Protein AF-A0A1Z4JC33-F1 (afdb_monomer)

Secondary structure (DSSP, 8-state):
-----HHHHHHHHHHHHHHHHHHHHHHHHHHHSPP-----SS---S--PPP------

Organism: NCBI:txid1973484

Solvent-accessible surface area (backbone atoms only — not comparable to full-atom values): 3998 Å² total; per-residue (Å²): 142,84,84,91,59,74,68,58,62,63,47,56,66,66,60,52,56,61,60,53,49,61,7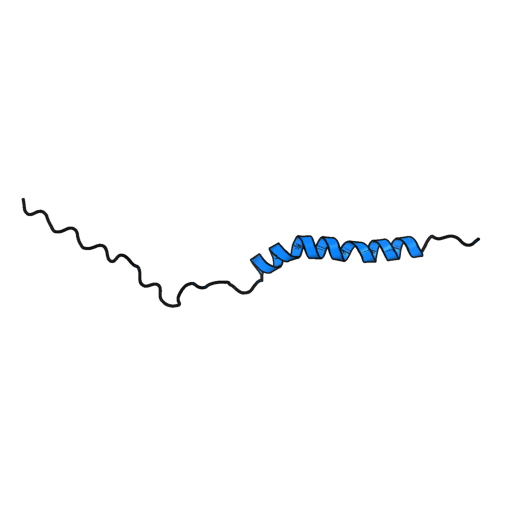0,44,46,63,57,48,48,68,74,71,38,81,80,88,67,82,66,59,99,66,79,75,74,92,67,79,72,76,77,78,76,79,80,84,126

Structure (mmCIF, N/CA/C/O backbone):
data_AF-A0A1Z4JC33-F1
#
_entry.id   AF-A0A1Z4JC33-F1
#
loop_
_atom_site.group_PDB
_atom_site.id
_atom_site.type_symbol
_atom_site.label_atom_id
_atom_site.label_alt_id
_atom_site.label_comp_id
_atom_site.label_asym_id
_atom_site.label_entity_id
_atom_site.label_seq_id
_atom_site.pdbx_PDB_ins_code
_atom_site.Cartn_x
_atom_site.Cartn_y
_atom_site.Cartn_z
_atom_site.occup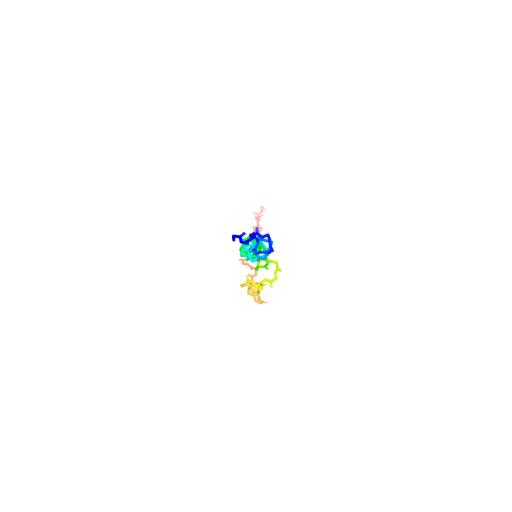ancy
_atom_site.B_iso_or_equiv
_atom_site.auth_seq_id
_atom_site.auth_comp_id
_atom_site.auth_asym_id
_atom_site.auth_atom_id
_atom_site.pdbx_PDB_model_num
ATOM 1 N N . MET A 1 1 ? 28.329 -21.227 -35.705 1.00 47.56 1 MET A N 1
ATOM 2 C CA . MET A 1 1 ? 28.276 -20.352 -34.517 1.00 47.56 1 MET A CA 1
ATOM 3 C C . MET A 1 1 ? 27.265 -19.256 -34.823 1.00 47.56 1 MET A C 1
ATOM 5 O O . MET A 1 1 ? 27.626 -18.293 -35.481 1.00 47.56 1 MET A O 1
ATOM 9 N N . SER A 1 2 ? 25.986 -19.476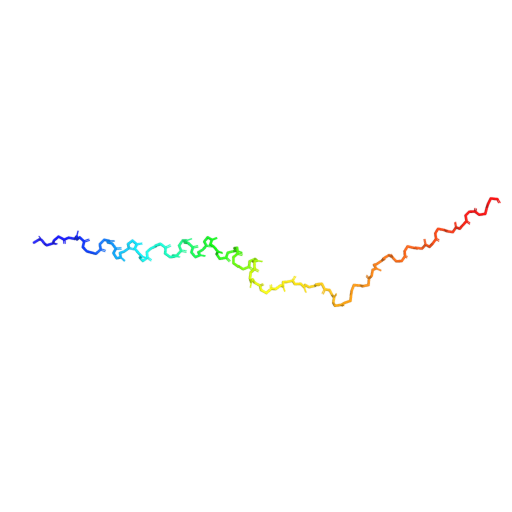 -34.497 1.00 45.66 2 SER A N 1
ATOM 10 C CA . SER A 1 2 ? 24.897 -18.547 -34.847 1.00 45.66 2 SER A CA 1
ATOM 11 C C . SER A 1 2 ? 24.463 -17.745 -33.631 1.00 45.66 2 SER A C 1
ATOM 13 O O . SER A 1 2 ? 24.336 -18.264 -32.525 1.00 45.66 2 SER A O 1
ATOM 15 N N . THR A 1 3 ? 24.307 -16.456 -33.878 1.00 53.84 3 THR A N 1
ATOM 16 C CA . THR A 1 3 ? 24.314 -15.348 -32.936 1.00 53.84 3 THR A CA 1
ATOM 17 C C . THR A 1 3 ? 23.012 -15.206 -32.152 1.00 53.84 3 THR A C 1
ATOM 19 O O . THR A 1 3 ? 21.917 -15.148 -32.706 1.00 53.84 3 THR A O 1
ATOM 22 N N . THR A 1 4 ? 23.169 -15.102 -30.835 1.00 61.34 4 THR A N 1
ATOM 23 C CA . THR A 1 4 ? 22.168 -14.732 -29.831 1.00 61.34 4 THR A CA 1
ATOM 24 C C . THR A 1 4 ? 21.781 -13.261 -29.991 1.00 61.34 4 THR A C 1
ATOM 26 O O . THR A 1 4 ? 22.494 -12.391 -29.501 1.00 61.34 4 THR A O 1
ATOM 29 N N . HIS A 1 5 ? 20.669 -12.955 -30.659 1.00 59.09 5 HIS A N 1
ATOM 30 C CA . HIS A 1 5 ? 20.150 -11.579 -30.703 1.00 59.09 5 HIS A CA 1
ATOM 31 C C . HIS A 1 5 ? 18.670 -11.520 -30.305 1.00 59.09 5 HIS A C 1
ATOM 33 O O . HIS A 1 5 ? 18.313 -10.820 -29.360 1.00 59.09 5 HIS A O 1
ATOM 39 N N . ASP A 1 6 ? 17.836 -12.395 -30.871 1.00 61.31 6 ASP A N 1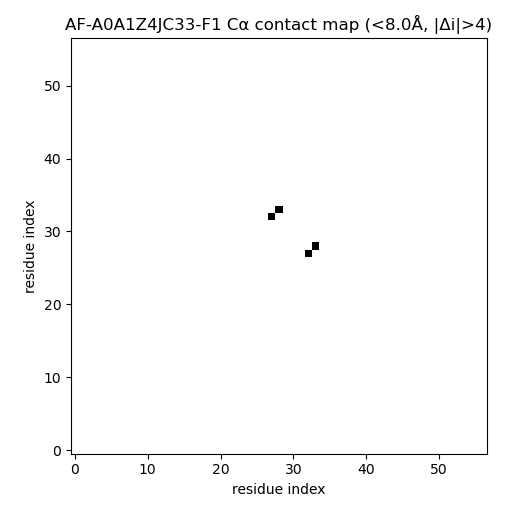
ATOM 40 C CA . ASP A 1 6 ? 16.385 -12.344 -30.636 1.00 61.31 6 ASP A CA 1
ATOM 41 C C . ASP A 1 6 ? 15.969 -12.874 -29.259 1.00 61.31 6 ASP A C 1
ATOM 43 O O . ASP A 1 6 ? 15.006 -12.404 -28.660 1.00 61.31 6 ASP A O 1
ATOM 47 N N . ARG A 1 7 ? 16.724 -13.822 -28.690 1.00 61.66 7 ARG A N 1
ATOM 48 C CA . ARG A 1 7 ? 16.409 -14.402 -27.373 1.00 61.66 7 ARG A CA 1
ATOM 49 C C . ARG A 1 7 ? 16.625 -13.443 -26.201 1.00 61.66 7 ARG A C 1
ATOM 51 O O . ARG A 1 7 ? 16.075 -13.712 -25.144 1.00 61.66 7 ARG A O 1
ATOM 58 N N . SER A 1 8 ? 17.388 -12.361 -26.359 1.00 64.38 8 SER A N 1
ATOM 59 C CA . SER A 1 8 ? 17.687 -11.421 -25.264 1.00 64.38 8 SER A CA 1
ATOM 60 C C . SER A 1 8 ? 16.465 -10.569 -24.891 1.00 64.38 8 SER A C 1
ATOM 62 O O . SER A 1 8 ? 16.069 -10.503 -23.728 1.00 64.38 8 SER A O 1
ATOM 64 N N . LEU A 1 9 ? 15.788 -10.009 -25.899 1.00 67.62 9 LEU A N 1
ATOM 65 C CA . LEU A 1 9 ? 14.632 -9.122 -25.719 1.00 67.62 9 LEU A CA 1
ATOM 66 C C . LEU A 1 9 ? 13.436 -9.843 -25.079 1.00 67.62 9 LEU A C 1
ATOM 68 O O . LEU A 1 9 ? 12.775 -9.303 -24.193 1.00 67.62 9 LEU A O 1
ATOM 72 N N . TRP A 1 10 ? 13.210 -11.104 -25.458 1.00 67.50 10 TRP A N 1
ATOM 73 C CA . TRP A 1 10 ? 12.132 -11.924 -24.900 1.00 67.50 10 TRP A CA 1
ATOM 74 C C . TRP A 1 10 ? 12.346 -12.335 -23.440 1.00 67.50 10 TRP A C 1
ATOM 76 O O . TRP A 1 10 ? 11.375 -12.698 -22.781 1.00 67.50 10 TRP A O 1
ATOM 86 N N . GLN A 1 11 ? 13.577 -12.301 -22.921 1.00 65.62 11 GLN A N 1
ATOM 87 C CA . GLN A 1 11 ? 13.838 -12.605 -21.508 1.00 65.62 11 GLN A CA 1
ATOM 88 C C . GLN A 1 11 ? 13.651 -11.373 -20.626 1.00 65.62 11 GLN A C 1
ATOM 90 O O . GLN A 1 11 ? 13.059 -11.479 -19.555 1.00 65.62 11 GLN A O 1
ATOM 95 N N . THR A 1 12 ? 14.054 -10.197 -21.107 1.00 65.75 12 THR A N 1
ATOM 96 C CA . THR A 1 12 ? 13.834 -8.922 -20.412 1.00 65.75 12 THR A CA 1
ATOM 97 C C . THR A 1 12 ? 12.345 -8.630 -20.219 1.00 65.75 12 THR A C 1
ATOM 99 O O . THR A 1 12 ? 11.927 -8.225 -19.140 1.00 65.75 12 THR A O 1
ATOM 102 N N . VAL A 1 13 ? 11.508 -8.923 -21.222 1.00 66.81 13 VAL A N 1
ATOM 103 C CA . VAL A 1 13 ? 10.044 -8.782 -21.099 1.00 66.81 13 VAL A CA 1
ATOM 104 C C . VAL A 1 13 ? 9.449 -9.757 -20.072 1.00 66.81 13 VAL A C 1
ATOM 106 O O . VAL A 1 13 ? 8.464 -9.431 -19.416 1.00 66.81 13 VAL A O 1
ATOM 109 N N . LYS A 1 14 ? 10.048 -10.939 -19.879 1.00 66.19 14 LYS A N 1
ATOM 110 C CA . LYS A 1 14 ? 9.556 -11.945 -18.922 1.00 66.19 14 LYS A CA 1
ATOM 111 C C . LYS A 1 14 ? 9.957 -11.673 -17.471 1.00 66.19 14 LYS A C 1
ATOM 113 O O . LYS A 1 14 ? 9.270 -12.161 -16.579 1.00 66.19 14 LYS A O 1
ATOM 118 N N . SER A 1 15 ? 11.026 -10.916 -17.212 1.00 62.41 15 SER A N 1
ATOM 119 C CA . SER A 1 15 ? 11.533 -10.670 -15.849 1.00 62.41 15 SER A CA 1
ATOM 120 C C . SER A 1 15 ? 10.987 -9.400 -15.183 1.00 62.41 15 SER A C 1
ATOM 122 O O . SER A 1 15 ? 10.918 -9.334 -13.958 1.00 62.41 15 SER A O 1
ATOM 124 N N . ILE A 1 16 ? 10.532 -8.417 -15.965 1.00 68.69 16 ILE A N 1
ATOM 125 C CA . ILE A 1 16 ? 9.902 -7.184 -15.464 1.00 68.69 16 ILE A CA 1
ATOM 126 C C . ILE A 1 16 ? 8.593 -7.400 -14.666 1.00 68.69 16 ILE A C 1
ATOM 128 O O . ILE A 1 16 ? 8.422 -6.721 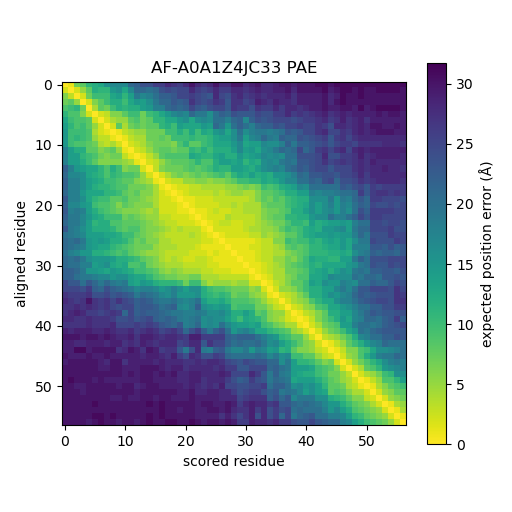-13.649 1.00 68.69 16 ILE A O 1
ATOM 132 N N . PRO A 1 17 ? 7.662 -8.310 -15.031 1.00 76.94 17 PRO A N 1
ATOM 133 C CA . PRO A 1 17 ? 6.343 -8.343 -14.399 1.00 76.94 17 PRO A CA 1
ATOM 134 C C . PRO A 1 17 ? 6.384 -8.710 -12.914 1.00 76.94 17 PRO A C 1
ATOM 136 O O . PRO A 1 17 ? 5.600 -8.173 -12.140 1.00 76.94 17 PRO A O 1
ATOM 139 N N . HIS A 1 18 ? 7.310 -9.569 -12.480 1.00 78.88 18 HIS A N 1
ATOM 140 C CA . HIS A 1 18 ? 7.325 -10.034 -11.092 1.00 78.88 18 HIS A CA 1
ATOM 141 C C . HIS A 1 18 ? 7.624 -8.905 -10.095 1.00 78.88 18 HIS A C 1
ATOM 143 O O . HIS A 1 18 ? 6.897 -8.731 -9.120 1.00 78.88 18 HIS A O 1
ATOM 149 N N . ASN A 1 19 ? 8.642 -8.089 -10.376 1.00 77.69 19 ASN A N 1
ATOM 150 C CA . ASN A 1 19 ? 9.070 -7.021 -9.468 1.00 77.69 19 ASN A CA 1
ATOM 151 C C . ASN A 1 19 ? 8.053 -5.873 -9.406 1.00 77.69 19 ASN A C 1
ATOM 153 O O . ASN A 1 19 ? 7.804 -5.319 -8.338 1.00 77.69 19 ASN A O 1
ATOM 157 N N . VAL A 1 20 ? 7.425 -5.542 -10.539 1.00 85.25 20 VAL A N 1
ATOM 158 C CA . VAL A 1 20 ? 6.400 -4.489 -10.610 1.00 85.25 20 VAL A CA 1
ATOM 159 C C . VAL A 1 20 ? 5.125 -4.915 -9.882 1.00 85.25 20 VAL A C 1
ATOM 161 O O . VAL A 1 20 ? 4.569 -4.137 -9.107 1.00 85.25 20 VAL A O 1
ATOM 164 N N . ILE A 1 21 ? 4.680 -6.160 -10.086 1.00 85.62 21 ILE A N 1
ATOM 165 C CA . ILE A 1 21 ? 3.490 -6.701 -9.417 1.00 85.62 21 ILE A CA 1
ATOM 166 C C . ILE A 1 21 ? 3.710 -6.757 -7.903 1.00 85.62 21 ILE A C 1
ATOM 168 O O . ILE A 1 21 ? 2.834 -6.328 -7.155 1.00 85.62 21 ILE A O 1
ATOM 172 N N . GLN A 1 22 ? 4.878 -7.214 -7.439 1.00 84.12 22 GLN A N 1
ATOM 173 C CA . GLN A 1 22 ? 5.196 -7.212 -6.008 1.00 84.12 22 GLN A CA 1
ATOM 174 C C . GLN A 1 22 ? 5.164 -5.801 -5.414 1.00 84.12 22 GLN A C 1
ATOM 176 O O . GLN A 1 22 ? 4.492 -5.590 -4.406 1.00 84.12 22 GLN A O 1
ATOM 181 N N . PHE A 1 23 ? 5.816 -4.828 -6.059 1.00 84.31 23 PHE A N 1
ATOM 182 C CA . PHE A 1 23 ? 5.850 -3.441 -5.590 1.00 84.31 23 PHE A CA 1
ATOM 183 C C . PHE A 1 23 ? 4.453 -2.805 -5.509 1.00 84.31 23 PHE A C 1
ATOM 185 O O . PHE A 1 23 ? 4.158 -2.078 -4.562 1.00 84.31 23 PHE A O 1
ATOM 192 N N . MET A 1 24 ? 3.570 -3.099 -6.469 1.00 87.69 24 MET A N 1
ATOM 193 C CA . MET A 1 24 ? 2.233 -2.498 -6.520 1.00 87.69 24 MET A CA 1
ATOM 194 C C . MET A 1 24 ? 1.164 -3.256 -5.736 1.00 87.69 24 MET A C 1
ATOM 196 O O . MET A 1 24 ? 0.148 -2.660 -5.378 1.00 87.69 24 MET A O 1
ATOM 200 N N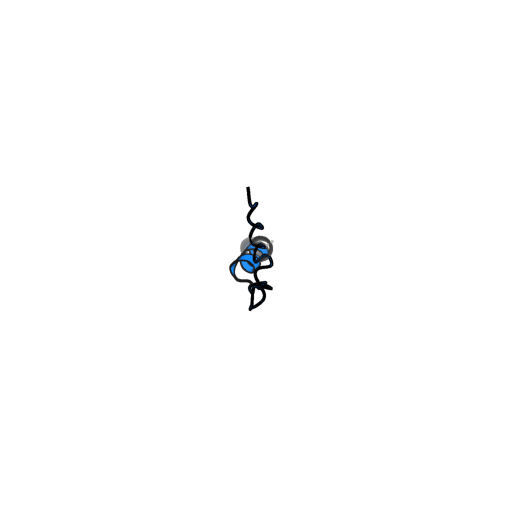 . SER A 1 25 ? 1.395 -4.531 -5.418 1.00 85.00 25 SER A N 1
ATOM 201 C CA . SER A 1 25 ? 0.426 -5.392 -4.732 1.00 85.00 25 SER A CA 1
ATOM 202 C C . SER A 1 25 ? -0.116 -4.779 -3.435 1.00 85.00 25 SER A C 1
ATOM 204 O O . SER A 1 25 ? -1.328 -4.726 -3.248 1.00 85.00 25 SER A O 1
ATOM 206 N N . GLY A 1 26 ? 0.752 -4.229 -2.579 1.00 83.50 26 GLY A N 1
ATOM 207 C CA . GLY A 1 26 ? 0.341 -3.635 -1.304 1.00 83.50 26 GLY A CA 1
ATOM 208 C C . GLY A 1 26 ? -0.525 -2.382 -1.461 1.00 83.50 26 GLY A C 1
ATOM 209 O O . GLY A 1 26 ? -1.501 -2.206 -0.735 1.00 83.50 26 GLY A O 1
ATOM 210 N N . ALA A 1 27 ? -0.214 -1.526 -2.438 1.00 85.56 27 ALA A N 1
ATOM 211 C CA . ALA A 1 27 ? -1.010 -0.332 -2.720 1.00 85.56 27 ALA A CA 1
ATOM 212 C C . ALA A 1 27 ? -2.378 -0.690 -3.321 1.00 85.56 27 ALA A C 1
ATOM 214 O O . ALA A 1 27 ? -3.389 -0.107 -2.938 1.00 85.56 27 ALA A O 1
ATOM 215 N N . ILE A 1 28 ? -2.418 -1.682 -4.217 1.00 88.75 28 ILE A N 1
ATOM 216 C CA . ILE A 1 28 ? -3.660 -2.189 -4.812 1.00 88.75 28 ILE A CA 1
ATOM 217 C C . ILE A 1 28 ? -4.567 -2.772 -3.727 1.00 88.75 28 ILE A C 1
ATOM 219 O O . ILE A 1 28 ? -5.735 -2.405 -3.663 1.00 88.75 28 ILE A O 1
ATOM 223 N N . VAL A 1 29 ? -4.030 -3.615 -2.841 1.00 87.38 29 VAL A N 1
ATOM 224 C CA . VAL A 1 29 ? -4.788 -4.182 -1.713 1.00 87.38 29 VAL A CA 1
ATOM 225 C C . VAL A 1 29 ? -5.271 -3.087 -0.762 1.00 87.38 29 VAL A C 1
ATOM 227 O O . VAL A 1 29 ? -6.363 -3.184 -0.228 1.00 87.38 29 VAL A O 1
ATOM 230 N N . ARG A 1 30 ? -4.517 -2.002 -0.574 1.00 82.31 30 ARG A N 1
ATOM 231 C CA . ARG A 1 30 ? -4.955 -0.894 0.283 1.00 82.31 30 ARG A CA 1
ATOM 232 C C . ARG A 1 30 ? -6.078 -0.044 -0.324 1.00 82.31 30 ARG A C 1
ATOM 234 O O . ARG A 1 30 ? -6.923 0.437 0.418 1.00 82.31 30 ARG A O 1
ATOM 241 N N . ILE A 1 31 ? -6.051 0.205 -1.635 1.00 87.19 31 ILE A N 1
ATOM 242 C CA . ILE A 1 31 ? -7.016 1.091 -2.318 1.00 87.19 31 ILE A CA 1
ATOM 243 C C . ILE A 1 31 ? -8.274 0.329 -2.740 1.00 87.19 31 ILE A C 1
ATOM 245 O O . ILE A 1 31 ? -9.377 0.858 -2.653 1.00 87.19 31 ILE A O 1
ATOM 249 N N . PHE A 1 32 ? -8.095 -0.897 -3.227 1.00 88.44 32 PHE A N 1
ATOM 250 C CA . PHE A 1 32 ? -9.150 -1.718 -3.822 1.00 88.44 32 PHE A CA 1
ATOM 251 C C . PHE A 1 32 ? -9.419 -3.008 -3.047 1.00 88.44 32 PHE A C 1
ATOM 253 O O . PHE A 1 32 ? -10.271 -3.794 -3.461 1.00 88.44 32 PHE A O 1
ATOM 260 N N . GLY A 1 33 ? -8.682 -3.272 -1.965 1.00 81.50 33 GLY A N 1
ATOM 261 C CA . GLY A 1 33 ? -9.000 -4.386 -1.083 1.00 81.50 33 GLY A CA 1
ATOM 262 C C . GLY A 1 33 ? -10.358 -4.188 -0.434 1.00 81.50 33 GLY A C 1
ATOM 263 O O . GLY A 1 33 ? -10.884 -3.077 -0.346 1.00 81.50 33 GLY A O 1
ATOM 264 N N . THR A 1 34 ? -10.932 -5.301 0.007 1.00 78.56 34 THR A N 1
ATOM 265 C CA . THR A 1 34 ? -12.144 -5.277 0.818 1.00 78.56 34 THR A CA 1
ATOM 266 C C . THR A 1 34 ? -11.916 -4.357 2.006 1.00 78.56 34 THR A C 1
ATOM 268 O O . THR A 1 34 ? -10.885 -4.468 2.671 1.00 78.56 34 THR A O 1
ATOM 271 N N . SER A 1 35 ? -12.859 -3.449 2.249 1.00 71.44 35 SER A N 1
ATOM 272 C CA . SER A 1 35 ? -12.806 -2.586 3.420 1.00 71.44 35 SER A CA 1
ATOM 273 C C . SER A 1 35 ? -12.756 -3.477 4.658 1.00 71.44 35 SER A C 1
ATOM 275 O O . SER A 1 35 ? -13.700 -4.229 4.895 1.00 71.44 35 SER A O 1
ATOM 277 N N . ASP A 1 36 ? -11.666 -3.410 5.424 1.00 67.44 36 ASP A N 1
ATOM 278 C CA . ASP A 1 36 ? -11.600 -3.959 6.785 1.00 67.44 36 ASP A CA 1
ATOM 279 C C . ASP A 1 36 ? -12.308 -2.974 7.725 1.00 67.44 36 ASP A C 1
ATOM 281 O O . ASP A 1 36 ? -11.735 -2.407 8.654 1.00 67.44 36 ASP A O 1
ATOM 285 N N . ASP A 1 37 ? -13.544 -2.641 7.349 1.00 64.62 37 ASP A N 1
ATOM 286 C CA . ASP A 1 37 ? -14.407 -1.760 8.109 1.00 64.62 37 ASP A CA 1
ATOM 287 C C . ASP A 1 37 ? -15.119 -2.625 9.137 1.00 64.62 37 ASP A C 1
ATOM 289 O O . ASP A 1 37 ? -16.284 -2.983 8.991 1.00 64.62 37 ASP A O 1
ATOM 293 N N . ASP A 1 38 ? -14.374 -2.993 10.177 1.00 65.38 38 ASP A N 1
ATOM 294 C CA . ASP A 1 38 ? -14.916 -3.623 11.383 1.00 65.38 38 ASP A CA 1
ATOM 295 C C . ASP A 1 38 ? -15.625 -2.574 12.268 1.00 65.38 38 ASP A C 1
ATOM 297 O O . ASP A 1 38 ? -15.824 -2.762 13.471 1.00 65.38 38 ASP A O 1
ATOM 301 N N . TYR A 1 39 ? -15.987 -1.419 11.687 1.00 64.88 39 TYR A N 1
ATOM 302 C CA . TYR A 1 39 ? -16.796 -0.426 12.362 1.00 64.88 39 TYR A CA 1
ATOM 303 C C . TYR A 1 39 ? -18.182 -1.029 12.584 1.00 64.88 39 TYR A C 1
ATOM 305 O O . TYR A 1 39 ? -18.871 -1.399 11.626 1.00 64.88 39 TYR A O 1
ATOM 313 N N . PRO A 1 40 ? -18.613 -1.165 13.844 1.00 67.88 40 PRO A N 1
ATOM 314 C CA . PRO A 1 40 ? -19.895 -1.770 14.134 1.00 67.88 40 PRO A CA 1
ATOM 315 C C . PRO A 1 40 ? -20.989 -0.969 13.423 1.00 67.88 40 PRO A C 1
ATOM 317 O O . PRO A 1 40 ? -21.003 0.262 13.479 1.00 67.88 40 PRO A O 1
ATOM 320 N N . ALA A 1 41 ? -21.948 -1.668 12.804 1.00 67.44 41 ALA A N 1
ATOM 321 C CA . ALA A 1 41 ? -23.112 -1.062 12.139 1.00 67.44 41 ALA A CA 1
ATOM 322 C C . ALA A 1 41 ? -23.900 -0.098 13.053 1.00 67.44 41 ALA A C 1
ATOM 324 O O . ALA A 1 41 ? -24.719 0.695 12.592 1.00 67.44 41 ALA A O 1
ATOM 325 N N . THR A 1 42 ? -23.633 -0.163 14.358 1.00 65.62 42 THR A N 1
ATOM 326 C CA . THR A 1 42 ? -24.083 0.767 15.381 1.00 65.62 42 THR A CA 1
ATOM 327 C C . THR A 1 42 ? -22.894 1.210 16.233 1.00 65.62 42 THR A C 1
ATOM 329 O O 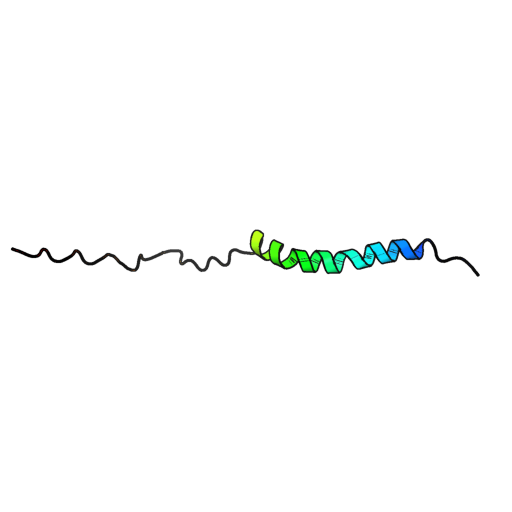. THR A 1 42 ? -22.388 0.447 17.059 1.00 65.62 42 THR A O 1
ATOM 332 N N . GLY A 1 43 ? -22.472 2.462 16.077 1.00 60.69 43 GLY A N 1
ATOM 333 C CA . GLY A 1 43 ? -21.634 3.132 17.063 1.00 60.69 43 GLY A CA 1
ATOM 334 C C . GLY A 1 43 ? -22.510 3.585 18.223 1.00 60.69 43 GLY A C 1
ATOM 335 O O . GLY A 1 43 ? -23.220 4.579 18.098 1.00 60.69 43 GLY A O 1
ATOM 336 N N . VAL A 1 44 ? -22.492 2.874 19.351 1.00 63.94 44 VAL A N 1
ATOM 337 C CA . VAL A 1 44 ? -22.980 3.482 20.593 1.00 63.94 44 VAL A CA 1
ATOM 338 C C . VAL A 1 44 ? -21.874 4.419 21.054 1.00 63.94 44 VAL A C 1
ATOM 340 O O . VAL A 1 44 ? -20.781 3.974 21.400 1.00 63.94 44 VAL A O 1
ATOM 343 N N . GLN A 1 45 ? -22.132 5.722 20.974 1.00 71.00 45 GLN A N 1
ATOM 344 C CA . GLN A 1 45 ? -21.218 6.746 21.460 1.00 71.00 45 GLN A CA 1
ATOM 345 C C . GLN A 1 45 ? -20.963 6.484 22.960 1.00 71.00 45 GLN A C 1
ATOM 347 O O . GLN A 1 45 ? -21.910 6.526 23.740 1.00 71.00 45 GLN A O 1
ATOM 352 N N . PRO A 1 46 ? -19.723 6.185 23.395 1.00 69.12 46 PRO A N 1
ATOM 353 C CA . PRO A 1 46 ? -19.477 5.696 24.755 1.00 69.12 46 PRO A CA 1
ATOM 354 C C . PRO A 1 46 ? -19.575 6.778 25.840 1.00 69.12 46 PRO A C 1
ATOM 356 O O . PRO A 1 46 ? -19.423 6.467 27.019 1.00 69.12 46 PRO A O 1
ATOM 359 N N . PHE A 1 47 ? -19.830 8.038 25.473 1.00 65.19 47 PHE A N 1
ATOM 360 C CA . PHE A 1 47 ? -20.030 9.121 26.431 1.00 65.19 47 PHE A CA 1
ATOM 361 C C . PHE A 1 47 ? -21.265 9.937 26.040 1.00 65.19 47 PHE A C 1
ATOM 363 O O . PHE A 1 47 ? -21.171 10.925 25.311 1.00 65.19 47 PHE A O 1
ATOM 370 N N . GLU A 1 48 ? -22.421 9.564 26.578 1.00 65.06 48 GLU A N 1
ATOM 371 C CA . GLU A 1 48 ? -23.365 10.585 27.025 1.00 65.06 48 GLU A CA 1
ATOM 372 C C . GLU A 1 48 ? -22.730 11.170 28.287 1.00 65.06 48 GLU A C 1
ATOM 374 O O . GLU A 1 48 ? -22.760 10.559 29.352 1.00 65.06 48 GLU A O 1
ATOM 379 N N . GLY A 1 49 ? -21.982 12.269 28.142 1.00 66.44 49 GLY A N 1
ATOM 380 C CA . GLY A 1 49 ? -21.336 12.902 29.287 1.00 66.44 49 GLY A CA 1
ATOM 381 C C . GLY A 1 49 ? -22.388 13.200 30.351 1.00 66.44 49 GLY A C 1
ATOM 382 O O . GLY A 1 49 ? -23.344 13.917 30.066 1.00 66.44 49 GLY A O 1
ATOM 383 N N . GLU A 1 50 ? -22.222 12.638 31.552 1.00 67.38 50 GLU A N 1
ATOM 384 C CA . GLU A 1 50 ? -23.076 12.951 32.698 1.00 67.38 50 GLU A CA 1
ATOM 385 C C . GLU A 1 50 ? -23.171 14.478 32.821 1.00 67.38 50 GLU A C 1
ATOM 387 O O . GLU A 1 50 ? -22.125 15.139 32.915 1.00 67.38 50 GLU A O 1
ATOM 392 N N . PRO A 1 51 ? -24.378 15.074 32.780 1.00 68.38 51 PRO A N 1
ATOM 393 C CA . PRO A 1 51 ? -24.503 16.510 32.932 1.00 68.38 51 PRO A CA 1
ATOM 394 C C . PRO A 1 51 ? -23.865 16.895 34.265 1.00 68.38 51 PRO A C 1
ATOM 396 O O . PRO A 1 51 ? -24.182 16.332 35.316 1.00 68.38 51 PRO A O 1
ATOM 399 N N . THR A 1 52 ? -22.909 17.825 34.209 1.00 67.81 52 THR A N 1
ATOM 400 C CA . THR A 1 52 ? -22.218 18.320 35.402 1.00 67.81 52 THR A CA 1
ATOM 401 C C . THR A 1 52 ? -23.280 18.750 36.405 1.00 67.81 52 THR A C 1
ATOM 403 O O . THR A 1 52 ? -24.046 19.666 36.113 1.00 67.81 52 THR A O 1
ATOM 406 N N . LYS A 1 53 ? -23.354 18.077 37.563 1.00 66.31 53 LYS A N 1
ATOM 407 C CA . LYS A 1 53 ? -24.298 18.435 38.629 1.00 66.31 53 LYS A CA 1
ATOM 408 C C . LYS A 1 53 ? -24.145 19.927 38.901 1.00 66.31 53 LYS A C 1
ATOM 410 O O . LYS A 1 53 ? -23.042 20.365 39.242 1.00 66.31 53 LYS A O 1
ATOM 415 N N . GLU A 1 54 ? -25.219 20.688 38.702 1.00 65.62 54 GLU A N 1
ATOM 416 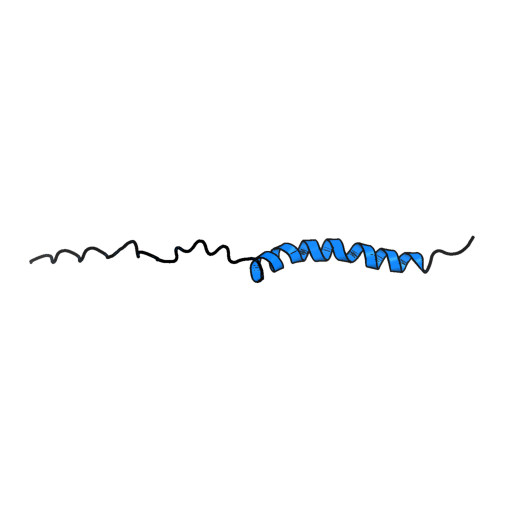C CA . GLU A 1 54 ? -25.228 22.117 38.991 1.00 65.62 54 GLU A CA 1
ATOM 417 C C . GLU A 1 54 ? -24.714 22.320 40.416 1.00 65.62 54 GLU A C 1
ATOM 419 O O . GLU A 1 54 ? -25.258 21.784 41.386 1.00 65.62 54 GLU A O 1
ATOM 424 N N . LYS A 1 55 ? -23.613 23.065 40.548 1.00 63.38 55 LYS A N 1
ATOM 425 C CA . LYS A 1 55 ? -23.198 23.565 41.852 1.00 63.38 55 LYS A CA 1
ATOM 426 C C . 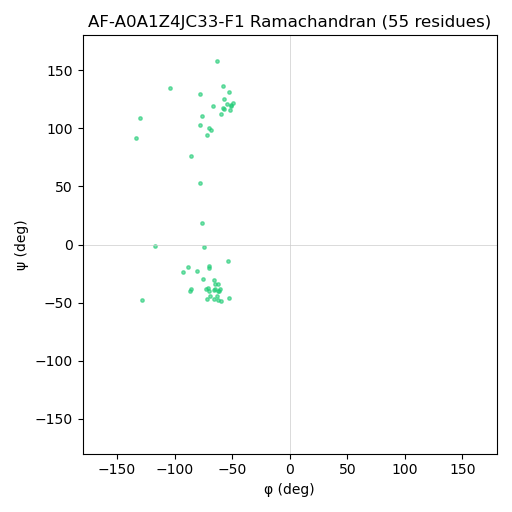LYS A 1 55 ? -24.216 24.631 42.237 1.00 63.38 55 LYS A C 1
ATOM 428 O O . LYS A 1 55 ? -24.141 25.749 41.738 1.00 63.38 55 LYS A O 1
ATOM 433 N N . HIS A 1 56 ? -25.162 24.266 43.097 1.00 57.94 56 HIS A N 1
ATOM 434 C CA . HIS A 1 56 ? -25.938 25.243 43.850 1.00 57.94 56 HIS A CA 1
ATOM 435 C C . HIS A 1 56 ? -24.950 26.071 44.684 1.00 57.94 56 HIS A C 1
ATOM 437 O O . HIS A 1 56 ? -24.282 25.526 45.567 1.00 57.94 56 HIS A O 1
ATOM 443 N N . PHE A 1 57 ? -24.814 27.350 44.333 1.00 58.22 57 PHE A N 1
ATOM 444 C CA . PHE A 1 57 ? -24.183 28.377 45.160 1.00 58.22 57 PHE A CA 1
ATOM 445 C C . PHE A 1 57 ? -25.224 28.995 46.092 1.00 58.22 57 PHE A C 1
ATOM 447 O O . PHE A 1 57 ? -26.389 29.131 45.652 1.00 58.22 57 PHE A O 1
#

Sequence (57 aa):
MSTTHDRSLWQTVKSIPHNVIQFMSGAIVRIFGTSDDDYPATGVQPFEGEPTKEKHF

Foldseek 3Di:
DDDDDPVVVVVVVVPPPPVVCVVCVVVCCVPVNDPPCPPPPDDPPPDPPDPDPDPDD

Mean predicted aligned error: 16.83 Å

pLDDT: mean 70.27, std 10.44, range [45.66, 88.75]

Radius of gyration: 30.04 Å; Cα contacts (8 Å, |Δi|>4): 2; chains: 1; bounding box: 54×49×80 Å